Protein AF-A0A7S2AJX8-F1 (afdb_monomer_lite)

InterPro domains:
  IPR000014 PAS domain [PF13426] (53-88)
  IPR000014 PAS domain [PS50112] (53-90)
  IPR035965 PAS domain superfamily [SSF55785] (52-89)

Sequence (99 aa):
NNNNNNNNSSFYSSSLLSDGLPSFLCGPDIALRR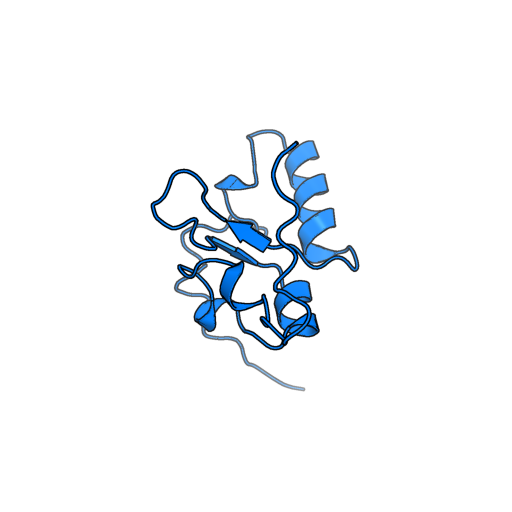RVDTMLTKRPYSIVVSDSLEPDNPIIFVNRRFEQITGYFAIEILGRNCRFLQYRGPYAAAKHNDV

pLDDT: mean 73.37, std 19.14, range [32.56, 95.06]

Ra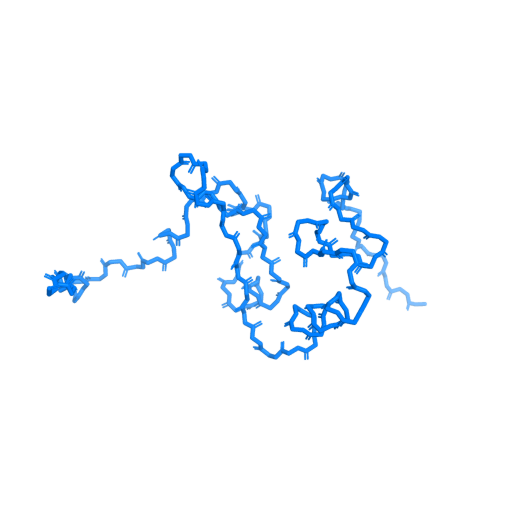dius of gyration: 16.42 Å; chains: 1; bounding box: 48×36×35 Å

Organism: NCBI:txid41880

Foldseek 3Di:
DDDDDDPPCVVVVVQADPLRHGPVCDDPDPVSVVVSSCVQPVDLDWDWAFDPVDPLGFTQDTGPNVCVVVVDDCVRRGGHHPCVSDDDDPVNPDDVPDD

Structure (mmCIF, N/CA/C/O backbone):
data_AF-A0A7S2AJX8-F1
#
_entry.id   AF-A0A7S2AJX8-F1
#
loop_
_atom_site.group_PDB
_atom_site.id
_atom_site.type_symbol
_atom_site.label_atom_id
_atom_site.label_alt_id
_atom_site.label_comp_id
_atom_site.label_asym_id
_atom_site.label_entity_id
_atom_site.label_seq_id
_atom_site.pdbx_PDB_ins_code
_atom_site.Cartn_x
_atom_site.Cartn_y
_atom_site.Cartn_z
_atom_site.occupancy
_atom_site.B_iso_or_equiv
_atom_site.auth_seq_id
_atom_site.auth_comp_id
_atom_site.auth_asym_id
_atom_site.auth_atom_id
_atom_site.pdbx_PDB_model_num
ATOM 1 N N . ASN A 1 1 ? 29.031 -12.154 14.982 1.00 32.56 1 ASN A N 1
ATOM 2 C CA . ASN A 1 1 ? 28.041 -11.545 15.892 1.00 32.56 1 ASN A CA 1
ATOM 3 C C . ASN A 1 1 ? 26.882 -11.014 15.074 1.00 32.56 1 ASN A C 1
ATOM 5 O O . ASN A 1 1 ? 26.987 -9.927 14.534 1.00 32.56 1 ASN A O 1
ATOM 9 N N . ASN A 1 2 ? 25.943 -11.895 14.726 1.00 34.69 2 ASN A N 1
ATOM 10 C CA . ASN A 1 2 ? 24.720 -12.184 15.506 1.00 34.69 2 ASN A CA 1
ATOM 11 C C . ASN A 1 2 ? 23.695 -11.062 15.238 1.00 34.69 2 ASN A C 1
ATOM 13 O O . ASN A 1 2 ? 23.954 -9.925 15.597 1.00 34.69 2 ASN A O 1
ATOM 17 N N . ASN A 1 3 ? 22.550 -11.273 14.590 1.00 35.94 3 ASN A N 1
ATOM 18 C CA . ASN A 1 3 ? 21.646 -12.409 14.725 1.00 35.94 3 ASN A CA 1
ATOM 19 C C . ASN A 1 3 ? 20.732 -12.594 13.507 1.00 35.94 3 ASN A C 1
ATOM 21 O O . ASN A 1 3 ? 20.243 -11.632 12.919 1.00 35.94 3 ASN A O 1
ATOM 25 N N . ASN A 1 4 ? 20.459 -13.871 13.234 1.00 50.00 4 ASN A N 1
ATOM 26 C CA . ASN A 1 4 ? 19.299 -14.367 12.509 1.00 50.00 4 ASN A CA 1
ATOM 27 C C . ASN A 1 4 ? 18.007 -13.723 13.019 1.00 50.00 4 ASN A C 1
ATOM 29 O O . ASN A 1 4 ? 17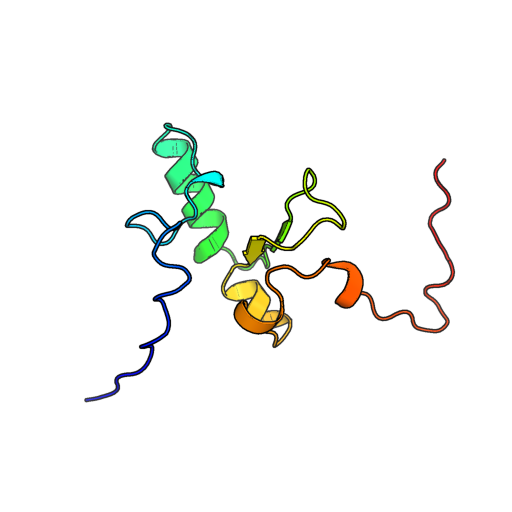.805 -13.634 14.228 1.00 50.00 4 ASN A O 1
ATOM 33 N N . ASN A 1 5 ? 17.134 -13.343 12.091 1.00 41.22 5 ASN A N 1
ATOM 34 C CA . ASN A 1 5 ? 15.726 -13.738 12.047 1.00 41.22 5 ASN A CA 1
ATOM 35 C C . ASN A 1 5 ? 15.083 -12.978 10.893 1.00 41.22 5 ASN A C 1
ATOM 37 O O . ASN A 1 5 ? 15.070 -11.755 10.916 1.00 41.22 5 ASN A O 1
ATOM 41 N N . ASN A 1 6 ? 14.616 -13.712 9.882 1.00 40.88 6 ASN A N 1
ATOM 42 C CA . ASN A 1 6 ? 13.346 -13.478 9.186 1.00 40.88 6 ASN A CA 1
ATOM 43 C C . ASN A 1 6 ? 13.085 -14.658 8.236 1.00 40.88 6 ASN A C 1
ATOM 45 O O . ASN A 1 6 ? 12.897 -14.509 7.031 1.00 40.88 6 ASN A O 1
ATOM 49 N N . ASN A 1 7 ? 13.065 -15.860 8.818 1.00 35.53 7 ASN A N 1
ATOM 50 C CA . ASN A 1 7 ? 12.311 -16.971 8.255 1.00 35.53 7 ASN A CA 1
ATOM 51 C C . ASN A 1 7 ? 10.834 -16.590 8.404 1.00 35.53 7 ASN A C 1
ATOM 53 O O . ASN A 1 7 ? 10.339 -16.687 9.519 1.00 35.53 7 ASN A O 1
ATOM 57 N N . ASN A 1 8 ? 10.213 -16.040 7.352 1.00 36.72 8 ASN A N 1
ATOM 58 C CA . ASN A 1 8 ? 8.752 -16.009 7.104 1.00 36.72 8 ASN A CA 1
ATOM 59 C C . ASN A 1 8 ? 8.383 -15.337 5.751 1.00 36.72 8 ASN A C 1
ATOM 61 O O . ASN A 1 8 ? 7.262 -14.875 5.560 1.00 36.72 8 ASN A O 1
ATOM 65 N N . SER A 1 9 ? 9.301 -15.291 4.774 1.00 41.03 9 SER A N 1
ATOM 66 C CA . SER A 1 9 ? 9.059 -14.716 3.434 1.00 41.03 9 SER A CA 1
ATOM 67 C C . SER A 1 9 ? 8.328 -15.653 2.458 1.00 41.03 9 SER A C 1
ATOM 69 O O . SER A 1 9 ? 8.078 -15.274 1.314 1.00 41.03 9 SER A O 1
ATOM 71 N N . SER A 1 10 ? 7.984 -16.875 2.871 1.00 35.25 10 SER A N 1
ATOM 72 C CA . SER A 1 10 ? 7.560 -17.951 1.965 1.00 35.25 10 SER A CA 1
ATOM 73 C C . SER A 1 10 ? 6.234 -17.694 1.242 1.00 35.25 10 SER A C 1
ATOM 75 O O . SER A 1 10 ? 6.080 -18.154 0.116 1.00 35.25 10 SER A O 1
ATOM 77 N N . PHE A 1 11 ? 5.314 -16.912 1.815 1.00 37.28 11 PHE A N 1
ATOM 78 C CA . PHE A 1 11 ? 4.056 -16.548 1.142 1.00 37.28 11 PHE A CA 1
ATOM 79 C C . PHE A 1 11 ? 4.176 -15.324 0.218 1.00 37.28 11 PHE A C 1
ATOM 81 O O . PHE A 1 11 ? 3.382 -15.178 -0.704 1.00 37.28 11 PHE A O 1
ATOM 88 N N . TYR A 1 12 ? 5.194 -14.479 0.414 1.00 44.66 12 TYR A N 1
ATOM 89 C CA . TYR A 1 12 ? 5.466 -13.314 -0.439 1.00 44.66 12 TYR A CA 1
ATOM 90 C C . TYR A 1 12 ? 6.350 -13.669 -1.641 1.00 44.66 12 TYR A C 1
ATOM 92 O O . TYR A 1 12 ? 6.245 -13.068 -2.707 1.00 44.66 12 TYR A O 1
ATOM 100 N N . SER A 1 13 ? 7.227 -14.662 -1.485 1.00 38.94 13 SER A N 1
ATOM 101 C CA . SER A 1 13 ? 8.292 -14.955 -2.446 1.00 38.94 13 SER A CA 1
ATOM 102 C C . SER A 1 13 ? 7.814 -15.430 -3.822 1.00 38.94 13 SER A C 1
ATOM 104 O O . SER A 1 13 ? 8.590 -15.359 -4.769 1.00 38.94 13 SER A O 1
ATOM 106 N N . SER A 1 14 ? 6.581 -15.920 -3.963 1.00 40.94 14 SER A N 1
ATOM 107 C CA . SER A 1 14 ? 6.076 -16.441 -5.242 1.00 40.94 14 SER A CA 1
ATOM 108 C C . SER A 1 14 ? 5.668 -15.348 -6.238 1.00 40.94 14 SER A C 1
ATOM 110 O O . SER A 1 14 ? 5.604 -15.620 -7.433 1.00 40.94 14 SER A O 1
ATOM 112 N N . SER A 1 15 ? 5.419 -14.117 -5.770 1.00 45.44 15 SER A N 1
ATOM 113 C CA . SER A 1 15 ? 4.955 -12.986 -6.603 1.00 45.44 15 SER A CA 1
ATOM 114 C C . SER A 1 15 ? 5.962 -11.833 -6.700 1.00 45.44 15 SER A C 1
ATOM 116 O O . SER A 1 15 ? 5.755 -10.876 -7.453 1.00 45.44 15 SER A O 1
ATOM 118 N N . LEU A 1 16 ? 7.049 -11.899 -5.926 1.00 52.81 16 LEU A N 1
ATOM 119 C CA . LEU A 1 16 ? 8.115 -10.904 -5.917 1.00 52.81 16 LEU A CA 1
ATOM 120 C C . LEU A 1 16 ? 9.242 -11.338 -6.865 1.00 52.81 16 LEU A C 1
ATOM 122 O O . LEU A 1 16 ? 9.705 -12.475 -6.828 1.00 52.81 16 LEU A O 1
ATOM 126 N N . LEU A 1 17 ? 9.707 -10.420 -7.709 1.00 55.91 17 LEU A N 1
ATOM 127 C CA . LEU A 1 17 ? 10.916 -10.593 -8.516 1.00 55.91 17 LEU A CA 1
ATOM 128 C C . LEU A 1 17 ? 12.154 -10.705 -7.606 1.00 55.91 17 LEU A C 1
ATOM 130 O O . LEU A 1 17 ? 12.099 -10.348 -6.431 1.00 55.91 17 LEU A O 1
ATOM 134 N N . SER A 1 18 ? 13.301 -11.102 -8.171 1.00 53.19 18 SER A N 1
ATOM 135 C CA . SER A 1 18 ? 14.603 -11.199 -7.471 1.00 53.19 18 SER A CA 1
ATOM 136 C C . SER A 1 18 ? 14.996 -9.952 -6.659 1.00 53.19 18 SER A C 1
ATOM 138 O O . SER A 1 18 ? 15.827 -10.042 -5.759 1.00 53.19 18 SER A O 1
ATOM 140 N N . ASP A 1 19 ? 14.412 -8.798 -6.970 1.00 57.47 19 ASP A N 1
ATOM 141 C CA . ASP A 1 19 ? 14.695 -7.511 -6.333 1.00 57.47 19 ASP A CA 1
ATOM 142 C C . ASP A 1 19 ? 13.702 -7.207 -5.191 1.00 57.47 19 ASP A C 1
ATOM 144 O O . ASP A 1 19 ? 13.685 -6.102 -4.660 1.00 57.47 19 ASP A O 1
ATOM 148 N N . GLY A 1 20 ? 12.832 -8.158 -4.828 1.00 60.97 20 GLY A N 1
ATOM 149 C CA . GLY A 1 20 ? 11.805 -7.997 -3.792 1.00 60.97 20 GLY A CA 1
ATOM 150 C C . GLY A 1 20 ? 10.604 -7.144 -4.215 1.00 60.97 20 GLY A C 1
ATOM 151 O O . GLY A 1 20 ? 9.759 -6.821 -3.385 1.00 60.97 20 GLY A O 1
ATOM 152 N N . LEU A 1 21 ? 10.521 -6.780 -5.497 1.00 67.81 21 LEU A N 1
ATOM 153 C CA . LEU A 1 21 ? 9.428 -6.004 -6.082 1.00 67.81 21 LEU A CA 1
ATOM 154 C C . LEU A 1 21 ? 8.328 -6.918 -6.634 1.00 67.81 21 LEU A C 1
ATOM 156 O O . LEU A 1 21 ? 8.656 -7.836 -7.389 1.00 67.81 21 LEU A O 1
ATOM 160 N N . PRO A 1 22 ? 7.041 -6.647 -6.358 1.00 68.25 22 PRO A N 1
ATOM 161 C CA . PRO A 1 22 ? 5.950 -7.375 -6.989 1.00 68.25 22 PRO A CA 1
ATOM 162 C C . PRO A 1 22 ? 5.986 -7.234 -8.508 1.00 68.25 22 PRO A C 1
ATOM 164 O O . PRO A 1 22 ? 6.177 -6.132 -9.029 1.00 68.25 22 PRO A O 1
ATOM 167 N N . SER A 1 23 ? 5.772 -8.341 -9.220 1.00 68.31 23 SER A N 1
ATOM 168 C CA . SER A 1 23 ? 5.752 -8.364 -10.689 1.00 68.31 23 SER A CA 1
ATOM 169 C C . SER A 1 23 ? 4.739 -7.376 -11.277 1.00 68.31 23 SER A C 1
ATOM 171 O O . SER A 1 23 ? 5.039 -6.718 -12.266 1.00 68.31 23 SER A O 1
ATOM 173 N N . PHE A 1 24 ? 3.592 -7.179 -10.623 1.00 72.69 24 PHE A N 1
ATOM 174 C CA . PHE A 1 24 ? 2.556 -6.241 -11.068 1.00 72.69 24 PHE A CA 1
ATOM 175 C C . PHE A 1 24 ? 2.970 -4.760 -10.994 1.00 72.69 24 PHE A C 1
ATOM 177 O O . PHE A 1 24 ? 2.389 -3.926 -11.683 1.00 72.69 24 PHE A O 1
ATOM 184 N N . LEU A 1 25 ? 3.983 -4.411 -10.190 1.00 66.56 25 LEU A N 1
ATOM 185 C CA . LEU A 1 25 ? 4.543 -3.053 -10.140 1.00 66.56 25 LEU A CA 1
ATOM 186 C C . LEU A 1 25 ? 5.641 -2.831 -11.188 1.00 66.56 25 LEU A C 1
ATOM 188 O O . LEU A 1 25 ? 6.195 -1.735 -11.289 1.00 66.56 25 LEU A O 1
ATOM 192 N N . CYS A 1 26 ? 5.970 -3.864 -11.963 1.00 64.19 26 CYS A N 1
ATOM 193 C CA . CYS A 1 26 ? 7.061 -3.866 -12.916 1.00 64.19 26 CYS A CA 1
ATOM 194 C C . CYS A 1 26 ? 6.546 -4.211 -14.320 1.00 64.19 26 CYS A C 1
ATOM 196 O O . CYS A 1 26 ? 6.309 -5.369 -14.646 1.00 64.19 26 CYS A O 1
ATOM 198 N N . GLY A 1 27 ? 6.444 -3.206 -15.192 1.00 64.62 27 GLY A N 1
ATOM 199 C CA . GLY A 1 27 ? 6.430 -3.456 -16.636 1.00 64.62 27 GLY A CA 1
ATOM 200 C C . GLY A 1 27 ? 7.788 -4.000 -17.126 1.00 64.62 27 GLY A C 1
ATOM 201 O O . GLY A 1 27 ? 8.752 -4.017 -16.359 1.00 64.62 27 GLY A O 1
ATOM 202 N N . PRO A 1 28 ? 7.917 -4.402 -18.404 1.00 65.62 28 PRO A N 1
ATOM 203 C CA . PRO A 1 28 ? 9.171 -4.932 -18.961 1.00 65.62 28 PRO A CA 1
ATOM 204 C C . PRO A 1 28 ? 10.329 -3.912 -18.995 1.00 65.62 28 PRO A C 1
ATOM 206 O O . PRO A 1 28 ? 11.477 -4.282 -19.231 1.00 65.62 28 PRO A O 1
ATOM 209 N N . ASP A 1 29 ? 10.049 -2.628 -18.757 1.00 77.62 29 ASP A N 1
ATOM 210 C CA . ASP A 1 29 ? 11.033 -1.548 -18.773 1.00 77.62 29 ASP A CA 1
ATOM 211 C C . ASP A 1 29 ? 11.895 -1.521 -17.491 1.00 77.62 29 ASP A C 1
ATOM 213 O O . ASP A 1 29 ? 11.431 -1.231 -16.382 1.00 77.62 29 ASP A O 1
ATOM 217 N N . ILE A 1 30 ? 13.198 -1.767 -17.661 1.00 72.38 30 ILE A N 1
ATOM 218 C CA . ILE A 1 30 ? 14.191 -1.800 -16.579 1.00 72.38 30 ILE A CA 1
ATOM 219 C C . ILE A 1 30 ? 14.411 -0.440 -15.891 1.00 72.38 30 ILE A C 1
ATOM 221 O O . ILE A 1 30 ? 14.720 -0.385 -14.695 1.00 72.38 30 ILE A O 1
ATOM 225 N N . ALA A 1 31 ? 14.259 0.669 -16.616 1.00 73.81 31 ALA A N 1
ATOM 226 C CA . ALA A 1 31 ? 14.395 2.010 -16.062 1.00 73.81 31 ALA A CA 1
ATOM 227 C C . ALA A 1 31 ? 13.172 2.363 -15.210 1.00 73.81 31 ALA A C 1
ATOM 229 O O . ALA A 1 31 ? 13.323 2.909 -14.111 1.00 73.81 31 ALA A O 1
ATOM 230 N N . LEU A 1 32 ? 11.972 1.992 -15.667 1.00 74.31 32 LEU A N 1
ATOM 231 C CA . LEU A 1 32 ? 10.748 2.123 -14.879 1.00 74.31 32 LEU A CA 1
ATOM 232 C C . LEU A 1 32 ? 10.839 1.299 -13.589 1.00 74.31 32 LEU A C 1
ATOM 234 O O . LEU A 1 32 ? 10.595 1.831 -12.505 1.00 74.31 32 LEU A O 1
ATOM 238 N N . ARG A 1 33 ? 11.313 0.052 -13.684 1.00 73.44 33 ARG A N 1
ATOM 239 C CA . ARG A 1 33 ? 11.546 -0.836 -12.535 1.00 73.44 33 ARG A CA 1
ATOM 240 C C . ARG A 1 33 ? 12.440 -0.205 -11.468 1.00 73.44 33 ARG A C 1
ATOM 242 O O . ARG A 1 33 ? 12.092 -0.206 -10.290 1.00 73.44 33 ARG A O 1
ATOM 249 N N . ARG A 1 34 ? 13.565 0.401 -11.866 1.00 76.19 34 ARG A N 1
ATOM 250 C CA . ARG A 1 34 ? 14.496 1.067 -10.933 1.00 76.19 34 ARG A CA 1
ATOM 251 C C . ARG A 1 34 ? 13.862 2.273 -10.234 1.00 76.19 34 ARG A C 1
ATOM 253 O O . ARG A 1 34 ? 14.155 2.544 -9.066 1.00 76.19 34 ARG A O 1
ATOM 260 N N . ARG A 1 35 ? 13.009 3.019 -10.942 1.00 78.56 35 ARG A N 1
ATOM 261 C CA . ARG A 1 35 ? 12.290 4.169 -10.372 1.00 78.56 35 ARG A CA 1
ATOM 262 C C . ARG A 1 35 ? 11.270 3.710 -9.338 1.00 78.56 35 ARG A C 1
ATOM 264 O O . ARG A 1 35 ? 11.210 4.310 -8.268 1.00 78.56 35 ARG A O 1
ATOM 271 N N . VAL A 1 36 ? 10.531 2.644 -9.639 1.00 80.69 36 VAL A N 1
ATOM 272 C CA . VAL A 1 36 ? 9.571 2.038 -8.712 1.00 80.69 36 VAL A CA 1
ATOM 273 C C . VAL A 1 36 ? 10.286 1.506 -7.472 1.00 80.69 36 VAL A C 1
ATOM 275 O O . VAL A 1 36 ? 9.912 1.906 -6.374 1.00 80.69 36 VAL A O 1
ATOM 278 N N . ASP A 1 37 ? 11.367 0.730 -7.623 1.00 77.75 37 ASP A N 1
ATOM 279 C CA . ASP A 1 37 ? 12.187 0.272 -6.486 1.00 77.75 37 ASP A CA 1
ATOM 280 C C . ASP A 1 37 ? 12.573 1.444 -5.576 1.00 77.75 37 ASP A C 1
ATOM 282 O O . ASP A 1 37 ? 12.273 1.464 -4.385 1.00 77.75 37 ASP A O 1
ATOM 286 N N . THR A 1 38 ? 13.156 2.486 -6.172 1.00 79.62 38 THR A N 1
ATOM 287 C CA . THR A 1 38 ? 13.606 3.670 -5.435 1.00 79.62 38 THR A CA 1
ATOM 288 C C . THR A 1 38 ? 12.461 4.342 -4.671 1.00 79.62 38 THR A C 1
ATOM 290 O O . THR A 1 38 ? 12.670 4.819 -3.554 1.00 79.62 38 THR A O 1
ATOM 293 N N . MET A 1 39 ? 11.251 4.387 -5.237 1.00 79.50 39 MET A N 1
ATOM 294 C CA . MET A 1 39 ? 10.081 4.922 -4.537 1.00 79.50 39 MET A CA 1
ATOM 295 C C . MET A 1 39 ? 9.643 4.040 -3.367 1.00 79.50 39 MET A C 1
ATOM 297 O O . MET A 1 39 ? 9.323 4.583 -2.312 1.00 79.50 39 MET A O 1
ATOM 301 N N . LEU A 1 40 ? 9.650 2.716 -3.529 1.00 80.94 40 LEU A N 1
ATOM 302 C CA . LEU A 1 40 ? 9.168 1.790 -2.505 1.00 80.94 40 LEU A CA 1
ATOM 303 C C . LEU A 1 40 ? 10.155 1.606 -1.346 1.00 80.94 40 LEU A C 1
ATOM 305 O O . LEU A 1 40 ? 9.710 1.452 -0.207 1.00 80.94 40 LEU A O 1
ATOM 309 N N . THR A 1 41 ? 11.465 1.619 -1.618 1.00 75.12 41 THR A N 1
ATOM 310 C CA . THR A 1 41 ? 12.493 1.193 -0.652 1.00 75.12 41 THR A CA 1
ATOM 311 C C . THR A 1 41 ? 13.365 2.327 -0.115 1.00 75.12 41 THR A C 1
ATOM 313 O O . THR A 1 41 ? 13.790 2.266 1.037 1.00 75.12 41 THR A O 1
ATOM 316 N N . LYS A 1 42 ? 13.635 3.373 -0.910 1.00 74.38 42 LYS A N 1
ATOM 317 C CA . LYS A 1 42 ? 14.627 4.415 -0.562 1.00 74.38 42 LYS A CA 1
ATOM 318 C C . LYS A 1 42 ? 14.018 5.737 -0.110 1.00 74.38 42 LYS A C 1
ATOM 320 O O . LYS A 1 42 ? 14.707 6.542 0.513 1.00 74.38 42 LYS A O 1
ATOM 325 N N . ARG A 1 43 ? 12.757 6.005 -0.451 1.00 78.56 43 ARG A N 1
ATOM 326 C CA . ARG A 1 43 ? 12.090 7.273 -0.129 1.00 78.56 43 ARG A CA 1
ATOM 327 C C . ARG A 1 43 ? 11.364 7.209 1.220 1.00 78.56 43 ARG A C 1
ATOM 329 O O . ARG A 1 43 ? 10.900 6.144 1.612 1.00 78.56 43 ARG A O 1
ATOM 336 N N . PRO A 1 44 ? 11.195 8.347 1.919 1.00 83.44 44 PRO A N 1
ATOM 337 C CA . PRO A 1 44 ? 10.562 8.390 3.241 1.00 83.44 44 PRO A CA 1
ATOM 338 C C . PRO A 1 44 ? 9.030 8.223 3.210 1.00 83.44 44 PRO A C 1
ATOM 340 O O . PRO A 1 44 ? 8.371 8.459 4.224 1.00 83.44 44 PRO A O 1
ATOM 343 N N . TYR A 1 45 ? 8.454 7.838 2.068 1.00 87.12 45 TYR A N 1
ATOM 344 C CA . TYR A 1 45 ? 7.012 7.765 1.859 1.00 87.12 45 TYR A CA 1
ATOM 345 C C . TYR A 1 45 ? 6.454 6.390 2.233 1.00 87.12 45 TYR A C 1
ATOM 347 O O . TYR A 1 45 ? 7.040 5.351 1.923 1.00 87.12 45 TYR A O 1
ATOM 355 N N . SER A 1 46 ? 5.296 6.397 2.887 1.00 90.00 46 SER A N 1
ATOM 356 C CA . SER A 1 46 ? 4.470 5.203 3.065 1.00 90.00 46 SER A CA 1
ATOM 357 C C . SER A 1 46 ? 3.671 4.954 1.791 1.00 90.00 46 SER A C 1
ATOM 359 O O . SER A 1 46 ? 3.074 5.889 1.253 1.00 90.00 46 SER A O 1
ATOM 361 N N . ILE A 1 47 ? 3.700 3.717 1.295 1.00 89.50 47 ILE A N 1
ATOM 362 C CA . ILE A 1 47 ? 3.030 3.319 0.056 1.00 89.50 47 ILE A CA 1
ATOM 363 C C . ILE A 1 47 ? 2.210 2.059 0.318 1.00 89.50 47 ILE A C 1
ATOM 365 O O . ILE A 1 47 ? 2.709 1.082 0.878 1.00 89.50 47 ILE A O 1
ATOM 369 N N . VAL A 1 48 ? 0.961 2.098 -0.138 1.00 91.06 48 VAL A N 1
ATOM 370 C CA . VAL A 1 48 ? 0.008 0.988 -0.153 1.00 91.06 48 VAL A CA 1
ATOM 371 C C . VAL A 1 48 ? -0.547 0.844 -1.563 1.00 91.06 48 VAL A C 1
ATOM 373 O O . VAL A 1 48 ? -0.762 1.844 -2.249 1.00 91.06 48 VAL A O 1
ATOM 376 N N . VAL A 1 49 ? -0.765 -0.393 -1.998 1.00 90.00 49 VAL A N 1
ATOM 377 C CA . VAL A 1 49 ? -1.398 -0.709 -3.277 1.00 90.00 49 VAL A CA 1
ATOM 378 C C . VAL A 1 49 ? -2.579 -1.629 -3.015 1.00 90.00 49 VAL A C 1
ATOM 380 O O . VAL A 1 49 ? -2.437 -2.651 -2.342 1.00 90.00 49 VAL A O 1
ATOM 383 N N . SER A 1 50 ? -3.736 -1.256 -3.549 1.00 91.94 50 SER A N 1
ATOM 384 C CA . SER A 1 50 ? -4.956 -2.058 -3.540 1.00 91.94 50 SER A CA 1
ATOM 385 C C . SER A 1 50 ? -5.326 -2.476 -4.953 1.00 91.94 50 SER A C 1
ATOM 387 O O . SER A 1 50 ? -5.103 -1.713 -5.894 1.00 91.94 50 SER A O 1
ATOM 389 N N . ASP A 1 51 ? -5.925 -3.652 -5.087 1.00 90.44 51 ASP A N 1
ATOM 390 C CA . ASP A 1 51 ? -6.517 -4.083 -6.347 1.00 90.44 51 ASP A CA 1
ATOM 391 C C . ASP A 1 51 ? -7.943 -3.541 -6.459 1.00 90.44 51 ASP A C 1
ATOM 393 O O . ASP A 1 51 ? -8.817 -3.960 -5.711 1.00 90.44 51 ASP A O 1
ATOM 397 N N . SER A 1 52 ? -8.177 -2.588 -7.360 1.00 92.12 52 SER A N 1
ATOM 398 C CA . SER A 1 52 ? -9.505 -1.991 -7.564 1.00 92.12 52 SER A CA 1
ATOM 399 C C . SER A 1 52 ? -10.431 -2.827 -8.456 1.00 92.12 52 SER A C 1
ATOM 401 O O . SER A 1 52 ? -11.584 -2.445 -8.650 1.00 92.12 52 SER A O 1
ATOM 403 N N . LEU A 1 53 ? -9.927 -3.906 -9.063 1.00 92.44 53 LEU A N 1
ATOM 404 C CA . LEU A 1 53 ? -10.729 -4.827 -9.872 1.00 92.44 53 LEU A CA 1
ATOM 405 C C . LEU A 1 53 ? -11.387 -5.901 -9.005 1.00 92.44 53 LEU A C 1
ATOM 407 O O . LEU A 1 53 ? -12.444 -6.418 -9.363 1.00 92.44 53 LEU A O 1
ATOM 411 N N . GLU A 1 54 ? -10.780 -6.206 -7.862 1.00 92.12 54 GLU A N 1
ATOM 412 C CA . GLU A 1 54 ? -11.309 -7.168 -6.908 1.00 92.12 54 GLU A CA 1
ATOM 413 C C . GLU A 1 54 ? -12.400 -6.548 -6.017 1.00 92.12 54 GLU A C 1
ATOM 415 O O . GLU A 1 54 ? -12.311 -5.378 -5.616 1.00 92.12 54 GLU A O 1
ATOM 420 N N . PRO A 1 55 ? -13.435 -7.328 -5.648 1.00 93.00 55 PRO A N 1
ATOM 421 C CA . PRO A 1 55 ? -14.448 -6.879 -4.708 1.00 93.00 55 PRO A CA 1
ATOM 422 C C . PRO A 1 55 ? -13.824 -6.377 -3.404 1.00 93.00 55 PRO A C 1
ATOM 424 O O . PRO A 1 55 ? -12.961 -7.017 -2.812 1.00 93.00 55 PRO A O 1
ATOM 427 N N . ASP A 1 56 ? -14.320 -5.237 -2.928 1.00 93.31 56 ASP A N 1
ATOM 428 C CA . ASP A 1 56 ? -13.874 -4.592 -1.692 1.00 93.31 56 ASP A CA 1
ATOM 429 C C . ASP A 1 56 ? -12.436 -4.037 -1.702 1.00 93.31 56 ASP A C 1
ATOM 431 O O . ASP A 1 56 ? -11.893 -3.752 -0.639 1.00 93.31 56 ASP A O 1
ATOM 435 N N . ASN A 1 57 ? -11.832 -3.791 -2.869 1.00 93.81 57 ASN A N 1
ATOM 436 C CA . ASN A 1 57 ? -10.526 -3.133 -3.036 1.00 93.81 57 ASN A CA 1
ATOM 437 C C . ASN A 1 57 ? -9.439 -3.626 -2.050 1.00 93.81 57 ASN A C 1
ATOM 439 O O . ASN A 1 57 ? -8.933 -2.829 -1.238 1.00 93.81 57 ASN A O 1
ATOM 443 N N . PRO A 1 58 ? -9.116 -4.931 -2.043 1.00 95.06 58 PRO A N 1
ATOM 444 C CA . PRO A 1 58 ? -8.178 -5.506 -1.094 1.00 95.06 58 PRO A CA 1
ATOM 445 C C . PRO A 1 58 ? -6.780 -4.912 -1.266 1.00 95.06 58 PRO A C 1
ATOM 447 O O . PRO A 1 58 ? -6.304 -4.689 -2.380 1.00 95.06 58 PRO A O 1
ATOM 450 N N . ILE A 1 59 ? -6.086 -4.681 -0.152 1.00 93.19 59 ILE A N 1
ATOM 451 C CA . ILE A 1 59 ? -4.666 -4.331 -0.172 1.00 93.19 59 ILE A CA 1
ATOM 452 C C . ILE A 1 59 ? -3.867 -5.543 -0.661 1.00 93.19 59 ILE A C 1
ATOM 454 O O . ILE A 1 59 ? -3.927 -6.614 -0.059 1.00 93.19 59 ILE A O 1
ATOM 458 N N . ILE A 1 60 ? -3.082 -5.355 -1.719 1.00 89.94 60 ILE A N 1
ATOM 459 C CA . ILE A 1 60 ? -2.232 -6.391 -2.324 1.00 89.94 60 ILE A CA 1
ATOM 460 C C . ILE A 1 60 ? -0.741 -6.162 -2.064 1.00 89.94 60 ILE A C 1
ATOM 462 O O . ILE A 1 60 ? 0.070 -7.062 -2.269 1.00 89.94 60 ILE A O 1
ATOM 466 N N . PHE A 1 61 ? -0.361 -4.967 -1.600 1.00 89.75 61 PHE A N 1
ATOM 467 C CA . PHE A 1 61 ? 1.016 -4.658 -1.224 1.00 89.75 61 PHE A CA 1
ATOM 468 C C . PHE A 1 61 ? 1.109 -3.447 -0.293 1.00 89.75 61 PHE A C 1
ATOM 470 O O . PHE A 1 61 ? 0.377 -2.468 -0.442 1.00 89.75 61 PHE A O 1
ATOM 477 N N . VAL 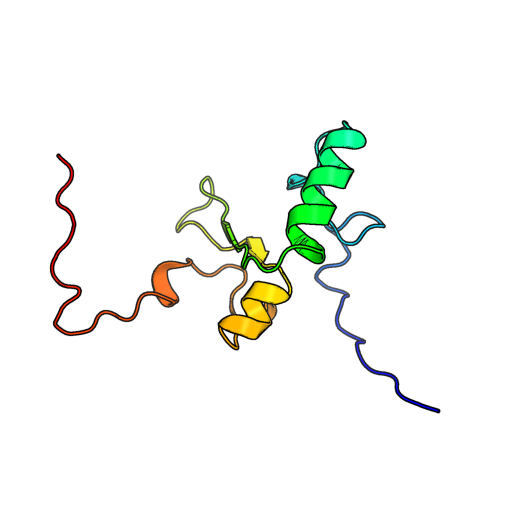A 1 62 ? 2.089 -3.482 0.609 1.00 89.88 62 VAL A N 1
ATOM 478 C CA . VAL A 1 62 ? 2.572 -2.324 1.369 1.00 89.88 62 VAL A CA 1
ATOM 479 C C . VAL A 1 62 ? 4.091 -2.333 1.430 1.00 89.88 62 VAL A C 1
ATOM 481 O O . VAL A 1 62 ? 4.714 -3.395 1.428 1.00 89.88 62 VAL A O 1
ATOM 484 N N . ASN A 1 63 ? 4.703 -1.151 1.498 1.00 89.38 63 ASN A N 1
ATOM 485 C CA . ASN A 1 63 ? 6.141 -1.056 1.727 1.00 89.38 63 ASN A CA 1
ATOM 486 C C . ASN A 1 63 ? 6.489 -1.100 3.225 1.00 89.38 63 ASN A C 1
ATOM 488 O O . ASN A 1 63 ? 5.671 -0.802 4.089 1.00 89.38 63 ASN A O 1
ATOM 492 N N . ARG A 1 64 ? 7.754 -1.385 3.552 1.00 87.88 64 ARG A N 1
ATOM 493 C CA . ARG A 1 64 ? 8.230 -1.417 4.949 1.00 87.88 64 ARG A CA 1
ATOM 494 C C . ARG A 1 64 ? 7.976 -0.108 5.704 1.00 87.88 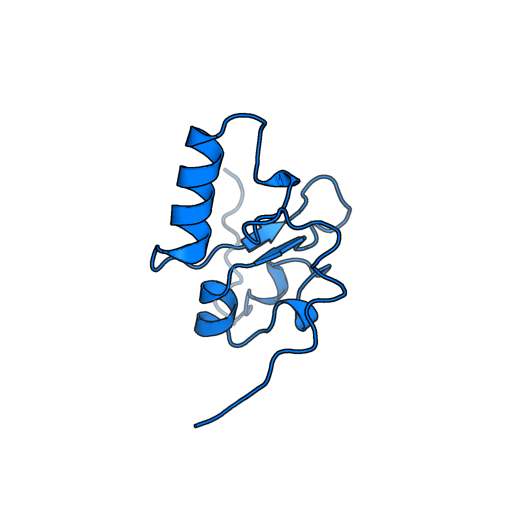64 ARG A C 1
ATOM 496 O O . ARG A 1 64 ? 7.778 -0.107 6.916 1.00 87.88 64 ARG A O 1
ATOM 503 N N . ARG A 1 65 ? 7.989 1.029 4.999 1.00 89.81 65 ARG A N 1
ATOM 504 C CA . ARG A 1 65 ? 7.722 2.333 5.613 1.00 89.81 65 ARG A CA 1
ATOM 505 C C . ARG A 1 65 ? 6.278 2.442 6.105 1.00 89.81 65 ARG A C 1
ATOM 507 O O . ARG A 1 65 ? 6.064 3.030 7.160 1.00 89.81 65 ARG A O 1
ATOM 514 N N . PHE A 1 66 ? 5.318 1.860 5.389 1.00 92.25 66 PHE A N 1
ATOM 515 C CA . PHE A 1 66 ? 3.934 1.754 5.841 1.00 92.25 66 PHE A CA 1
ATOM 516 C C . PHE A 1 66 ? 3.845 1.008 7.173 1.00 92.25 66 PHE A C 1
ATOM 518 O O . PHE A 1 66 ? 3.239 1.525 8.113 1.00 92.25 66 PHE A O 1
ATOM 525 N N . GLU A 1 67 ? 4.504 -0.149 7.285 1.00 91.31 67 GLU A N 1
ATOM 526 C CA . GLU A 1 67 ? 4.496 -0.942 8.521 1.00 91.31 67 GLU A CA 1
ATOM 527 C C . GLU A 1 67 ? 5.082 -0.148 9.693 1.00 91.31 67 GLU A C 1
ATOM 529 O O . GLU A 1 67 ? 4.517 -0.102 10.779 1.00 91.31 67 GLU A O 1
ATOM 534 N N . GLN A 1 68 ? 6.180 0.574 9.454 1.00 90.50 68 GLN A N 1
ATOM 535 C CA . GLN A 1 68 ? 6.825 1.407 10.471 1.00 90.50 68 GLN A CA 1
ATOM 536 C C . GLN A 1 68 ? 5.973 2.593 10.941 1.00 90.50 68 GLN A C 1
ATOM 538 O O . GLN A 1 68 ? 6.075 2.979 12.101 1.00 90.50 68 GLN A O 1
ATOM 543 N N . ILE A 1 69 ? 5.213 3.233 10.046 1.00 91.94 69 ILE A N 1
ATOM 544 C CA . ILE A 1 69 ? 4.391 4.403 10.402 1.00 91.94 69 ILE A CA 1
ATOM 545 C C . ILE A 1 69 ? 3.097 3.971 11.086 1.00 91.94 69 ILE A C 1
ATOM 547 O O . ILE A 1 69 ? 2.658 4.624 12.028 1.00 91.94 69 ILE A O 1
ATOM 551 N N . THR A 1 70 ? 2.471 2.908 10.587 1.00 91.69 70 THR A N 1
ATOM 552 C CA . THR A 1 70 ? 1.143 2.484 11.045 1.00 91.69 70 THR A CA 1
ATOM 553 C C . THR A 1 70 ? 1.197 1.480 12.191 1.00 91.69 70 THR A C 1
ATOM 555 O O . THR A 1 70 ? 0.236 1.379 12.946 1.00 91.69 70 THR A O 1
ATOM 558 N N . GLY A 1 71 ? 2.304 0.746 12.328 1.00 92.31 71 GLY A N 1
ATOM 559 C CA . GLY A 1 71 ? 2.459 -0.349 13.284 1.00 92.31 71 GLY A CA 1
ATOM 560 C C . GLY A 1 71 ? 1.864 -1.681 12.821 1.00 92.31 71 GLY A C 1
ATOM 561 O O . GLY A 1 71 ? 2.042 -2.672 13.520 1.00 92.31 71 GLY A O 1
ATOM 562 N N . TYR A 1 72 ? 1.193 -1.725 11.665 1.00 93.38 72 TYR A N 1
ATOM 563 C CA . TYR A 1 72 ? 0.650 -2.961 11.102 1.00 93.38 72 TYR A CA 1
ATOM 564 C C . TYR A 1 72 ? 1.672 -3.669 10.224 1.00 93.38 72 TYR A C 1
ATOM 566 O O . TYR A 1 72 ? 2.251 -3.057 9.326 1.00 93.38 72 TYR A O 1
ATOM 574 N N . PHE A 1 73 ? 1.829 -4.973 10.409 1.00 91.62 73 PHE A N 1
ATOM 575 C CA . PHE A 1 73 ? 2.570 -5.811 9.479 1.00 91.62 73 PHE A CA 1
ATOM 576 C C . PHE A 1 73 ? 1.733 -6.111 8.237 1.00 91.62 73 PHE A C 1
ATOM 578 O O . PHE A 1 73 ? 0.512 -6.264 8.304 1.00 91.62 73 PHE A O 1
ATOM 585 N N . ALA A 1 74 ? 2.399 -6.284 7.097 1.00 89.25 74 ALA A N 1
ATOM 586 C CA . ALA A 1 74 ? 1.754 -6.640 5.839 1.00 89.25 74 ALA A CA 1
ATOM 58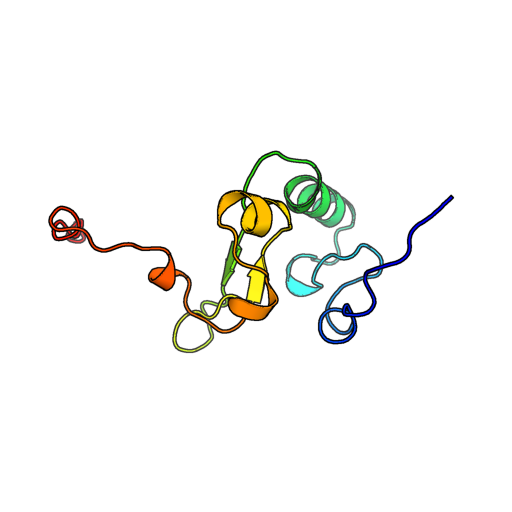7 C C . ALA A 1 74 ? 0.853 -7.882 5.985 1.00 89.25 74 ALA A C 1
ATOM 589 O O . ALA A 1 74 ? -0.265 -7.901 5.478 1.00 89.25 74 ALA A O 1
ATOM 590 N N . ILE A 1 75 ? 1.278 -8.883 6.765 1.00 89.88 75 ILE A N 1
ATOM 591 C CA . ILE A 1 75 ? 0.512 -10.124 6.964 1.00 89.88 75 ILE A CA 1
ATOM 592 C C . ILE A 1 75 ? -0.837 -9.908 7.664 1.00 89.88 75 ILE A C 1
ATOM 594 O O . ILE A 1 75 ? -1.750 -10.709 7.504 1.00 89.88 75 ILE A O 1
ATOM 598 N N . GLU A 1 76 ? -0.982 -8.824 8.422 1.00 91.38 76 GLU A N 1
ATOM 599 C CA . GLU A 1 76 ? -2.202 -8.514 9.171 1.00 91.38 76 GLU A CA 1
ATOM 600 C C . GLU A 1 76 ? -3.233 -7.751 8.328 1.00 91.38 76 GLU A C 1
ATOM 602 O O . GLU A 1 76 ? -4.401 -7.615 8.716 1.00 91.38 76 GLU A O 1
ATOM 607 N N . ILE A 1 77 ? -2.791 -7.187 7.201 1.00 92.94 77 ILE A N 1
ATOM 608 C CA . ILE A 1 77 ? -3.556 -6.192 6.444 1.00 92.94 77 ILE A CA 1
ATOM 609 C C . ILE A 1 77 ? -3.721 -6.515 4.961 1.00 92.94 77 ILE A C 1
ATOM 611 O O . ILE A 1 77 ? -4.644 -5.987 4.341 1.00 92.94 77 ILE A O 1
ATOM 615 N N . LEU A 1 78 ? -2.888 -7.388 4.389 1.00 91.19 78 LEU A N 1
ATOM 616 C CA . LEU A 1 78 ? -3.106 -7.904 3.041 1.00 91.19 78 LEU A CA 1
ATOM 617 C C . LEU A 1 78 ? -4.485 -8.569 2.928 1.00 91.19 78 LEU A C 1
ATOM 619 O O . LEU A 1 78 ? -4.949 -9.244 3.845 1.00 91.19 78 LEU A O 1
ATOM 623 N N . GLY A 1 79 ? -5.156 -8.351 1.799 1.00 92.50 79 GLY A N 1
ATOM 624 C CA . GLY A 1 79 ? -6.515 -8.831 1.548 1.00 92.50 79 GLY A CA 1
ATOM 625 C C . GLY A 1 79 ? -7.619 -8.006 2.218 1.00 92.50 79 GLY A C 1
ATOM 626 O O . GLY A 1 79 ? -8.792 -8.230 1.941 1.00 92.50 79 GLY A O 1
ATOM 627 N N . ARG A 1 80 ? -7.286 -7.033 3.076 1.00 94.62 80 ARG A N 1
ATOM 628 C CA . ARG A 1 80 ? -8.275 -6.153 3.719 1.00 94.62 80 ARG A CA 1
ATOM 629 C C . ARG A 1 80 ? -8.427 -4.856 2.940 1.00 94.62 80 ARG A C 1
ATOM 631 O O . ARG A 1 80 ? -7.473 -4.362 2.346 1.00 94.62 80 ARG A O 1
ATOM 638 N N . ASN A 1 81 ? -9.606 -4.248 3.005 1.00 94.56 81 ASN A N 1
ATOM 639 C CA . ASN A 1 81 ? -9.797 -2.910 2.463 1.00 94.56 81 ASN A CA 1
ATOM 640 C C . ASN A 1 81 ? -9.094 -1.843 3.318 1.00 94.56 81 ASN A C 1
ATOM 642 O O . ASN A 1 81 ? -9.292 -1.786 4.532 1.00 94.56 81 ASN A O 1
ATOM 646 N N . CYS A 1 82 ? -8.382 -0.919 2.670 1.00 92.31 82 CYS A N 1
ATOM 647 C CA . CYS A 1 82 ? -7.608 0.154 3.309 1.00 92.31 82 CYS A CA 1
ATOM 648 C C . CYS A 1 82 ? -8.420 1.101 4.223 1.00 92.31 82 CYS A C 1
ATOM 650 O O . CYS A 1 82 ? -7.856 1.763 5.096 1.00 92.31 82 CYS A O 1
ATOM 652 N N . ARG A 1 83 ? -9.757 1.131 4.108 1.00 90.25 83 ARG A N 1
ATOM 653 C CA . ARG A 1 83 ? -10.646 1.933 4.966 1.00 90.25 83 ARG A CA 1
ATOM 654 C C . ARG A 1 83 ? -10.533 1.603 6.452 1.00 90.25 83 ARG A C 1
ATOM 656 O O . ARG A 1 83 ? -10.947 2.422 7.262 1.00 90.25 83 ARG A O 1
ATOM 663 N N . PHE A 1 84 ? -9.986 0.444 6.825 1.00 89.50 84 PHE A N 1
ATOM 664 C CA . PHE A 1 84 ? -9.793 0.102 8.237 1.00 89.50 84 PHE A CA 1
ATOM 665 C C . PHE A 1 84 ? -8.857 1.090 8.963 1.00 89.50 84 PHE A C 1
ATOM 667 O O . PHE A 1 84 ? -8.972 1.247 10.174 1.00 89.50 84 PHE A O 1
ATOM 674 N N . LEU A 1 85 ? -7.971 1.781 8.232 1.00 88.50 85 LEU A N 1
ATOM 675 C CA . LEU A 1 85 ? -7.104 2.836 8.772 1.00 88.50 85 LEU A CA 1
ATOM 676 C C . LEU A 1 85 ? -7.860 4.139 9.074 1.00 88.50 85 LEU A C 1
ATOM 678 O O . LEU A 1 85 ? -7.333 5.021 9.750 1.00 88.50 85 LEU A O 1
ATOM 682 N N . GLN A 1 86 ? -9.080 4.297 8.558 1.00 85.75 86 GLN A N 1
ATOM 683 C CA . GLN A 1 86 ? -9.889 5.487 8.783 1.00 85.75 86 GLN A CA 1
ATOM 684 C C . GLN A 1 86 ? -10.567 5.380 10.152 1.00 85.75 86 GLN A C 1
ATOM 686 O O . GLN A 1 86 ? -11.639 4.787 10.284 1.00 85.75 86 GLN A O 1
ATOM 691 N N . TYR A 1 87 ? -9.978 5.988 11.184 1.00 71.62 87 TYR A N 1
ATOM 692 C CA . TYR A 1 87 ? -10.704 6.206 12.433 1.00 71.62 87 TYR A CA 1
ATOM 693 C C . TYR A 1 87 ? -11.823 7.229 12.203 1.00 71.62 87 TYR A C 1
ATOM 695 O O . TYR A 1 87 ? -11.573 8.405 11.928 1.00 71.62 87 TYR A O 1
ATOM 703 N N . ARG A 1 88 ? -13.077 6.790 12.329 1.00 67.50 88 ARG A N 1
ATOM 704 C CA . ARG A 1 88 ? -14.246 7.673 12.259 1.00 67.50 88 ARG A CA 1
ATOM 705 C C . ARG A 1 88 ? -14.533 8.261 13.636 1.00 67.50 88 ARG A C 1
ATOM 707 O O . ARG A 1 88 ? -15.402 7.785 14.357 1.00 67.50 88 ARG A O 1
ATOM 714 N N . GLY A 1 89 ? -13.781 9.296 14.000 1.00 67.50 89 GLY A N 1
ATOM 715 C CA . GLY A 1 89 ? -14.128 10.139 15.144 1.00 67.50 89 GLY A CA 1
ATOM 716 C C . GLY A 1 89 ? -15.406 10.952 14.880 1.00 67.50 89 GLY A C 1
ATOM 717 O O . GLY A 1 89 ? -15.867 11.016 13.738 1.00 67.50 89 GLY A O 1
ATOM 718 N N . PRO A 1 90 ? -15.957 11.639 15.896 1.00 70.38 90 PRO A N 1
ATOM 719 C CA . PRO A 1 90 ? -17.171 12.456 15.761 1.00 70.38 90 PRO A CA 1
ATOM 720 C C . PRO A 1 90 ? -17.082 13.545 14.671 1.00 70.38 90 PRO A C 1
ATOM 722 O O . PRO A 1 90 ? -18.104 14.017 14.186 1.00 70.38 90 PRO A O 1
ATOM 725 N N . TYR A 1 91 ? -15.872 13.900 14.228 1.00 66.25 91 TYR A N 1
ATOM 726 C CA . TYR A 1 91 ? -15.619 14.878 13.163 1.00 66.25 91 TYR A CA 1
ATOM 727 C C . TYR A 1 91 ? -15.543 14.274 11.745 1.00 66.25 91 TYR A C 1
ATOM 729 O O . TYR A 1 91 ? -15.518 15.010 10.764 1.00 66.25 91 TYR A O 1
ATOM 737 N N . ALA A 1 92 ? -15.544 12.943 11.600 1.00 61.94 92 ALA A N 1
ATOM 738 C CA . ALA A 1 92 ? -15.451 12.245 10.308 1.00 61.94 92 ALA A CA 1
ATOM 739 C C . ALA A 1 92 ? -16.808 12.090 9.581 1.00 61.94 92 ALA A C 1
ATOM 741 O O . ALA A 1 92 ? -16.926 11.319 8.621 1.00 61.94 92 ALA A O 1
ATOM 742 N N . ALA A 1 93 ? -17.847 12.786 10.057 1.00 57.16 93 ALA A N 1
ATOM 743 C CA . ALA A 1 93 ? -19.187 12.797 9.466 1.00 57.16 93 ALA A CA 1
ATOM 744 C C . ALA A 1 93 ? -19.279 13.660 8.195 1.00 57.16 93 ALA A C 1
ATOM 746 O O . ALA A 1 93 ? -20.194 13.476 7.394 1.00 57.16 93 ALA A O 1
ATOM 747 N N . ALA A 1 94 ? -18.315 14.557 7.971 1.00 60.34 94 ALA A N 1
ATOM 748 C CA . ALA A 1 94 ? -18.218 15.322 6.738 1.00 60.34 94 ALA A CA 1
ATOM 749 C C . ALA A 1 94 ? -17.660 14.426 5.622 1.00 60.34 94 ALA A C 1
ATOM 751 O O . ALA A 1 94 ? -16.455 14.376 5.377 1.00 60.34 94 ALA A O 1
ATOM 752 N N . LYS A 1 95 ? -18.540 13.682 4.942 1.00 57.78 95 LYS A N 1
ATOM 753 C CA . LYS A 1 95 ? -18.223 13.238 3.583 1.00 57.78 95 LYS A CA 1
ATOM 754 C C . LYS A 1 95 ? -18.045 14.509 2.753 1.00 57.78 95 LYS A C 1
ATOM 756 O O . LYS A 1 95 ? -18.892 15.399 2.817 1.00 57.78 95 LYS A O 1
ATOM 761 N N . HIS A 1 96 ? -16.949 14.610 2.006 1.00 60.81 96 HIS A N 1
ATOM 762 C CA . HIS A 1 96 ? -16.917 15.539 0.887 1.00 60.81 96 HIS A CA 1
ATOM 763 C C . HIS A 1 96 ? -17.970 14.997 -0.079 1.00 60.81 96 HIS A C 1
ATOM 765 O O . HIS A 1 96 ? -17.748 13.959 -0.694 1.00 60.81 96 HIS A O 1
ATOM 771 N N . ASN A 1 97 ? -19.178 15.562 -0.034 1.00 48.12 97 ASN A N 1
ATOM 772 C CA . ASN A 1 97 ? -20.227 15.187 -0.967 1.00 48.12 97 ASN A CA 1
ATOM 773 C C . ASN A 1 97 ? -19.669 15.468 -2.356 1.00 48.12 97 ASN A C 1
ATOM 775 O O . ASN A 1 97 ? -19.170 16.572 -2.586 1.00 48.12 97 ASN A O 1
ATOM 779 N N . ASP A 1 98 ? -19.694 14.448 -3.208 1.00 52.53 98 ASP A N 1
ATOM 780 C CA . ASP A 1 98 ? -19.284 14.550 -4.600 1.00 52.53 98 ASP A CA 1
ATOM 781 C C . ASP A 1 98 ? -19.960 15.788 -5.213 1.00 52.53 98 ASP A C 1
ATOM 783 O O . ASP A 1 98 ? -21.185 15.933 -5.139 1.00 52.53 98 ASP A O 1
ATOM 787 N N . VAL A 1 99 ? -19.134 16.718 -5.700 1.00 46.31 99 VAL A N 1
ATOM 788 C CA . VAL A 1 99 ? -19.565 17.876 -6.497 1.00 46.31 99 VAL A CA 1
ATOM 789 C C . VAL A 1 99 ? -19.941 17.392 -7.888 1.00 46.31 99 VAL A C 1
ATOM 791 O O . VAL A 1 99 ? -19.172 16.569 -8.435 1.00 46.31 99 VAL A O 1
#

Secondary structure (DSSP, 8-state):
---------TTTTTTB-TTS-BGGG--S-HHHHHHHHIIIIISS---EEE-SSSTT-BEEEE-HHHHHHH---HHHHTTSBGGGG----TTTT------

=== Feature glossary ===
A reading guide for the features in this record.

Start from the sequence.

  · This is the polypeptide sequence — one letter per residue, N-terminus first. Length ranges from a few dozen residues for small domains to over a thousand for large multi-domain proteins.

Fold it, and you get atomic coordinates and the backbone conformation that goes with them.

  · Structure coordinates are given as an mmCIF _atom_site loop: one row per atom with element, residue name, chain id, sequence number, and x/y/z position in Å. Only the four main-chain atoms per residue are included here; side chains are omitted to keep the record compact.

  · Backbone dihedral angles. Every residue except chain termini has a φ (preceding-C → N → Cα → C) and a ψ (N → Cα → C → next-N). They are reported in degrees following the IUPAC sign convention. Secondary structure is essentially a statement about which (φ, ψ) basin each residue occupies.

  · The SS8 string is DSSP's per-residue secondary-structure call. α-helix (H) means an i→i+4 H-bond ladder; β-strand (E) means the residue participates in a β-sheet; 3₁₀ (G) and π (I) are tighter and wider helices; T/S are turns/bends; '-' is loop.

  · SS3 is a coarse helix/strand/coil call (letters a/b/c) made by the P-SEA algorithm from inter-Cα distances and dihedrals. It is less detailed than DSSP but needs only Cα positions.

Summarize the fold with a handful of shape descriptors and a per-residue structural alphabet.

  · Radius of gyration (Rg) is the root-mean-square distance of Cα atoms from their centroid — a single number for overall size and compactness. A globular domain of N residues has Rg ≈ 2.2·N^0.38 Å; an extended or disordered chain has a much larger Rg. The Cα contact count is the number of residue pairs whose Cα atoms are within 8 Å and are more than four positions apart in sequence — a standard proxy for tertiary packing density. The bounding box is the smallest axis-aligned box enclosing all Cα atoms.

  · The Foldseek 3Di string encodes local tertiary geometry as a 20-letter alphabet — one character per residue — derived from the relative positions of nearby Cα atoms. Unlike the amino-acid sequence, 3Di is a direct function of the 3D structure, so two proteins with the same fold have similar 3Di strings even at low sequence identity.

  · Solvent-accessible surface area (SASA) is the area in Å² traced out by the centre of a 1.4 Å probe sphere (a water molecule) rolled over the protein's van der Waals surface (Shrake–Rupley / Lee–Richards construction). Buried residues have near-zero SASA; fully exposed residues can exceed 200 Å². The total SASA scales roughly with the number of surface residues.

Ask how reliable the model is.

  · pLDDT (predicted Local Distance Difference Test) is AlphaFold's per-residue confidence score, ranging from 0 to 100. Values above 90 indicate high confidence (typically well-packed cores); 70–90 is confident; 50–70 low confidence; below 50 usually means the region is disordered or the prediction is unreliable there. AlphaFold stores pLDDT in the mmCIF B-factor column.

  · B-factor (Debye–Waller factor) reflects atomic displacement in the crystal lattice. It is an experimental observable (units Å²), not a prediction; low values mean the atom is pinned down, high values mean it moves or is heterogeneous across the crystal.

  · Predicted Aligned Error (PAE) is an AlphaFold confidence matrix: entry (i, j) is the expected error in the position of residue j, in ångströms, when the prediction is superimposed on the true structure at residue i. Low PAE within a block of residues means that block is internally rigid and well-predicted; high PAE between two blocks means their relative placement is uncertain even if each block individually is confident.

Place it in context: what it resembles, what it is annotated as, and how it looks.

  · Nearest PDB neighbors are the top structural matches found by Foldseek when searching this structure against the entire Protein Data Bank. Each hit reports a TM-score (0 to 1; >0.5 almost always implies the same fold) and an E-value. These are *structural* homologs — they may share no detectable sequence similarity.

  · Functional annotations link the protein to curated databases. InterPro entries identify conserved domains and families by matching the sequence against member-database signatures (Pfam, PROSITE, CDD, …). Gene Ontology (GO) terms describe molecular function, biological process, and cellular component in a controlled vocabulary. CATH places the structure in a hierarchical fold classification (Class/Architecture/Topology/Homologous-superfamily). The organism is the source species.

  · Three diagnostic plots accompany the record. The Cα contact map visualizes the tertiary structure as a 2D adjacency matrix (8 Å cutoff, sequence-local contacts suppressed). The Ramachandran plot shows the distribution of backbone (φ, ψ) torsions, with points in the α and β basins reflecting secondary structure content. The PAE plot shows AlphaFold's inter-residue confidence as a color matrix.

  · Six rendered views show the 3D structure from the faces of a cube — i.e. along ±x, ±y, ±z. Rendering representation is drawn randomly per protein from cartoon (secondary-structure ribbons), sticks (backbone bonds), or molecular surface; coloring is either N→C rainbow (blue at the N-terminus through red at the C-terminus) or one color per chain.